Protein AF-A0A3D4YHJ0-F1 (afdb_monomer)

Radius of gyration: 12.67 Å; Cα contacts (8 Å, |Δi|>4): 139; chains: 1; bounding box: 33×24×35 Å

Nearest PDB structures (foldseek):
  4x9o-assembly1_A  TM=9.600E-01  e=7.951E-09  Vibrio cholerae O1 biovar El Tor str. N16961
  4x9o-assembly1_B  TM=9.614E-01  e=1.189E-08  Vibrio cholerae O1 biovar El Tor str. N16961
  4x0o-assembly3_E  TM=9.629E-01  e=1.455E-08  Vibrio cholerae O1 biovar El Tor str. N16961
  5kp2-assembly1_B  TM=9.554E-01  e=1.779E-08  Vibrio cholerae O1 biovar El Tor str. N16961
  2x3e-assembly1_A  TM=9.612E-01  e=6.369E-08  Pseudomonas aeruginosa

Structure (mmCIF, N/CA/C/O backbone):
data_AF-A0A3D4YHJ0-F1
#
_entry.id   AF-A0A3D4YHJ0-F1
#
loop_
_atom_site.group_PDB
_atom_site.id
_atom_site.type_symbol
_atom_site.label_atom_id
_atom_site.label_alt_id
_atom_site.label_comp_id
_atom_site.label_asym_id
_atom_site.label_entity_id
_atom_site.label_seq_id
_atom_site.pdbx_PDB_ins_code
_atom_site.Cartn_x
_atom_site.Cartn_y
_atom_site.Cartn_z
_atom_site.occupancy
_atom_site.B_iso_or_equiv
_atom_site.auth_seq_id
_atom_site.auth_comp_id
_atom_site.auth_asym_id
_atom_site.auth_atom_id
_atom_site.pdbx_PDB_model_num
ATOM 1 N N . MET A 1 1 ? -12.086 4.251 -5.609 1.00 92.19 1 MET A N 1
ATOM 2 C CA . MET A 1 1 ? -12.785 5.101 -4.625 1.00 92.19 1 MET A CA 1
ATOM 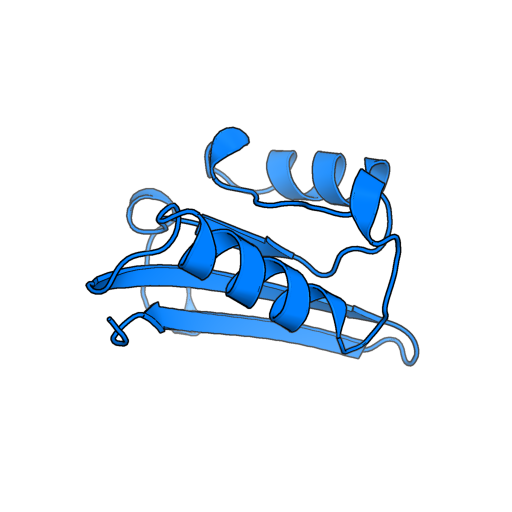3 C C . MET A 1 1 ? -14.217 5.332 -5.065 1.00 92.19 1 MET A C 1
ATOM 5 O O . MET A 1 1 ? -15.085 4.766 -4.427 1.00 92.19 1 MET A O 1
ATOM 9 N N . GLU A 1 2 ? -14.471 5.982 -6.206 1.00 95.00 2 GLU A N 1
ATOM 10 C CA . GLU A 1 2 ? -15.834 6.143 -6.756 1.00 95.00 2 GLU A CA 1
ATOM 11 C C . GLU A 1 2 ? -16.597 4.814 -6.906 1.00 95.00 2 GLU A C 1
ATOM 13 O O . GLU A 1 2 ? -17.664 4.652 -6.331 1.00 95.00 2 GLU A O 1
ATOM 18 N N . ALA A 1 3 ? -15.999 3.809 -7.561 1.00 96.06 3 ALA A N 1
ATOM 19 C CA . ALA A 1 3 ? -16.611 2.479 -7.707 1.00 96.06 3 ALA A CA 1
ATOM 20 C C . ALA A 1 3 ? -16.874 1.749 -6.372 1.00 96.06 3 ALA A C 1
ATOM 22 O O . ALA A 1 3 ? -17.669 0.817 -6.328 1.00 96.06 3 ALA A O 1
ATOM 23 N N . ALA A 1 4 ? -16.192 2.152 -5.297 1.00 95.75 4 ALA A N 1
ATOM 24 C CA . ALA A 1 4 ? -16.384 1.619 -3.950 1.00 95.75 4 ALA A CA 1
ATOM 25 C C . ALA A 1 4 ? -17.233 2.555 -3.066 1.00 95.75 4 ALA A C 1
ATOM 27 O O . ALA A 1 4 ? -17.433 2.243 -1.899 1.00 95.75 4 ALA A O 1
ATOM 28 N N . ASN A 1 5 ? -17.721 3.677 -3.612 1.00 96.31 5 ASN A N 1
ATOM 29 C CA . ASN A 1 5 ? -18.462 4.727 -2.914 1.00 96.31 5 ASN A CA 1
ATOM 30 C C . ASN A 1 5 ? -17.788 5.198 -1.610 1.00 96.31 5 ASN A C 1
ATOM 32 O O . ASN A 1 5 ? -18.445 5.318 -0.580 1.00 96.31 5 ASN A O 1
ATOM 36 N N . ILE A 1 6 ? -16.473 5.430 -1.667 1.00 96.38 6 ILE A N 1
ATOM 37 C CA . ILE A 1 6 ? -15.677 5.943 -0.541 1.00 96.38 6 ILE A CA 1
ATOM 38 C C . ILE A 1 6 ? -15.035 7.284 -0.884 1.00 96.38 6 ILE A C 1
ATOM 40 O O . ILE A 1 6 ? -14.641 7.519 -2.036 1.00 96.38 6 ILE A O 1
ATOM 44 N N . SER A 1 7 ? -14.884 8.132 0.124 1.00 96.50 7 SER A N 1
ATOM 45 C CA . SER A 1 7 ? -14.160 9.394 0.035 1.00 96.50 7 SER A CA 1
ATOM 46 C C . SER A 1 7 ? -12.670 9.224 0.365 1.00 96.50 7 SER A C 1
A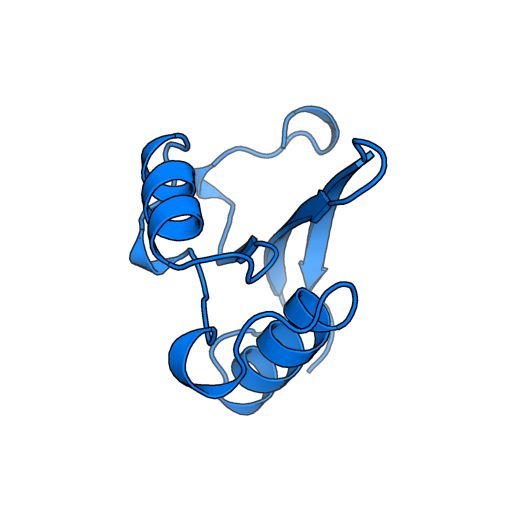TOM 48 O O . SER A 1 7 ? -12.213 8.164 0.800 1.00 96.50 7 SER A O 1
ATOM 50 N N . ALA A 1 8 ? -11.874 10.264 0.114 1.00 95.81 8 ALA A N 1
ATOM 51 C CA . ALA A 1 8 ? -10.435 10.238 0.377 1.00 95.81 8 ALA A CA 1
ATOM 52 C C . ALA A 1 8 ? -10.115 10.248 1.882 1.00 95.81 8 ALA A C 1
ATOM 54 O O . ALA A 1 8 ? -9.105 9.692 2.313 1.00 95.81 8 ALA A O 1
ATOM 55 N N . GLU A 1 9 ? -10.990 10.856 2.682 1.00 96.88 9 GLU A N 1
ATOM 56 C CA . GLU A 1 9 ? -10.858 11.002 4.131 1.00 96.88 9 GLU A CA 1
ATOM 57 C C . GLU A 1 9 ? -11.002 9.660 4.858 1.00 96.88 9 GLU A C 1
ATOM 59 O O . GLU A 1 9 ? -10.368 9.455 5.894 1.00 96.88 9 GLU A O 1
ATOM 64 N N . GLU A 1 10 ? -11.783 8.737 4.291 1.00 97.62 10 GLU A N 1
ATOM 65 C CA . GLU A 1 10 ? -11.987 7.386 4.822 1.00 97.62 10 GLU A CA 1
ATOM 66 C C . GLU A 1 10 ? -10.765 6.476 4.635 1.00 97.62 10 GLU A C 1
ATOM 68 O O . GLU A 1 10 ? -10.667 5.442 5.290 1.00 97.62 10 GLU A O 1
ATOM 73 N N . VAL A 1 11 ? -9.837 6.817 3.735 1.00 98.19 11 VAL A N 1
ATOM 74 C CA . VAL A 1 11 ? -8.683 5.964 3.424 1.00 98.19 11 VAL A CA 1
ATOM 75 C C . VAL A 1 11 ? -7.657 6.049 4.551 1.00 98.19 11 VAL A C 1
ATOM 77 O O . VAL A 1 11 ? -7.121 7.123 4.833 1.00 98.19 11 VAL A O 1
ATOM 80 N N . ASP A 1 12 ? -7.325 4.912 5.159 1.00 98.44 12 ASP A N 1
ATOM 81 C CA . ASP A 1 12 ? -6.270 4.819 6.170 1.00 98.44 12 ASP A CA 1
ATOM 82 C C . ASP A 1 12 ? -4.887 4.770 5.524 1.00 98.44 12 ASP A C 1
ATOM 84 O O . ASP A 1 12 ? -4.003 5.534 5.909 1.00 98.44 12 ASP A O 1
ATOM 88 N N . TYR A 1 13 ? -4.712 3.914 4.509 1.00 98.50 13 TYR A N 1
ATOM 89 C CA . TYR A 1 13 ? -3.438 3.759 3.807 1.00 98.50 13 TYR A CA 1
ATOM 90 C C . TYR A 1 13 ? -3.604 3.490 2.314 1.00 98.50 13 TYR A C 1
ATOM 92 O O . TYR A 1 13 ? -4.515 2.787 1.869 1.00 98.50 13 TYR A O 1
ATOM 100 N N . VAL A 1 14 ? -2.646 3.997 1.541 1.00 98.44 14 VAL A N 1
ATOM 101 C CA . VAL A 1 14 ? -2.473 3.702 0.122 1.00 98.44 14 VAL A CA 1
ATOM 102 C C . VAL A 1 14 ? -1.211 2.861 -0.059 1.00 98.44 14 VAL A C 1
ATOM 104 O O . VAL A 1 14 ? -0.130 3.245 0.386 1.00 98.44 14 VAL A O 1
ATOM 107 N N . LEU A 1 15 ? -1.341 1.720 -0.734 1.00 98.50 15 LEU A N 1
ATOM 108 C CA . LEU A 1 15 ? -0.258 0.795 -1.057 1.00 98.50 15 LEU A CA 1
ATOM 109 C C . LEU A 1 15 ? -0.071 0.752 -2.586 1.00 98.50 15 LEU A C 1
ATOM 111 O O . LEU A 1 15 ? -0.671 -0.081 -3.276 1.00 98.50 15 LEU A O 1
ATOM 115 N N . PRO A 1 16 ? 0.715 1.679 -3.155 1.00 97.88 16 PRO A N 1
ATOM 116 C CA . PRO A 1 16 ? 1.020 1.688 -4.581 1.00 97.88 16 PRO A CA 1
ATOM 117 C C . PRO A 1 16 ? 2.052 0.611 -4.959 1.00 97.88 16 PRO A C 1
ATOM 119 O O . PRO A 1 16 ? 2.875 0.186 -4.144 1.00 97.88 16 PRO A O 1
ATOM 122 N N . HIS A 1 17 ? 2.073 0.206 -6.231 1.00 98.31 17 HIS A N 1
ATOM 123 C CA . HIS A 1 17 ? 3.179 -0.558 -6.807 1.00 98.31 17 HIS A CA 1
ATOM 124 C C . HIS A 1 17 ? 4.499 0.215 -6.643 1.00 98.31 17 HIS A C 1
ATOM 126 O O . HIS A 1 17 ? 4.602 1.390 -7.003 1.00 98.31 17 HIS A O 1
ATOM 132 N N . GLN A 1 18 ? 5.523 -0.458 -6.115 1.00 98.19 18 GLN A N 1
ATOM 133 C CA . GLN A 1 18 ? 6.822 0.127 -5.775 1.00 98.19 18 GLN A CA 1
ATOM 134 C C . GLN A 1 18 ? 7.714 0.274 -7.021 1.00 98.19 18 GLN A C 1
ATOM 136 O O . GLN A 1 18 ? 8.728 -0.401 -7.167 1.00 98.19 18 GLN A O 1
ATOM 141 N N . ALA A 1 19 ? 7.326 1.155 -7.948 1.00 97.19 19 ALA A N 1
ATOM 142 C CA . ALA A 1 19 ? 8.009 1.311 -9.234 1.00 97.19 19 ALA A CA 1
ATOM 143 C C . ALA A 1 19 ? 9.296 2.148 -9.150 1.00 97.19 19 ALA A C 1
ATOM 145 O O . ALA A 1 19 ? 10.354 1.745 -9.631 1.00 97.19 19 ALA A O 1
ATOM 146 N N . ASN A 1 20 ? 9.177 3.349 -8.580 1.00 96.56 20 ASN A N 1
ATOM 147 C CA . ASN A 1 20 ? 10.246 4.326 -8.375 1.00 96.56 20 ASN A CA 1
ATOM 148 C C . ASN A 1 20 ? 9.751 5.386 -7.380 1.00 96.56 20 ASN A C 1
ATOM 150 O O . ASN A 1 20 ? 8.609 5.827 -7.501 1.00 96.56 20 ASN A O 1
ATOM 154 N N . LEU A 1 21 ? 10.611 5.859 -6.474 1.00 95.56 21 LEU A N 1
ATOM 155 C CA . LEU A 1 21 ? 10.276 6.911 -5.510 1.00 95.56 21 LEU A CA 1
ATOM 156 C C . LEU A 1 21 ? 9.685 8.172 -6.170 1.00 95.56 21 LEU A C 1
ATOM 158 O O . LEU A 1 21 ? 8.664 8.666 -5.716 1.00 95.56 21 LEU A O 1
ATOM 162 N N . ARG A 1 22 ? 10.225 8.630 -7.310 1.00 96.44 22 ARG A N 1
ATOM 163 C CA . ARG A 1 22 ? 9.692 9.817 -8.012 1.00 96.44 22 ARG A CA 1
ATOM 164 C C . ARG A 1 22 ? 8.252 9.633 -8.495 1.00 96.44 22 ARG A C 1
ATOM 166 O O . ARG A 1 22 ? 7.492 10.594 -8.535 1.00 96.44 22 ARG A O 1
ATOM 173 N N . ILE A 1 23 ? 7.888 8.412 -8.894 1.00 95.62 23 ILE A N 1
ATOM 174 C CA . ILE A 1 23 ? 6.524 8.090 -9.335 1.00 95.62 23 ILE A CA 1
ATOM 175 C C . ILE A 1 23 ? 5.591 8.048 -8.126 1.00 95.62 23 ILE A C 1
ATOM 177 O O . ILE A 1 23 ? 4.492 8.590 -8.198 1.00 95.62 23 ILE A O 1
ATOM 181 N N . LEU A 1 24 ? 6.042 7.452 -7.019 1.00 95.00 24 LEU A N 1
ATOM 182 C CA . LEU A 1 24 ? 5.296 7.417 -5.761 1.00 95.00 24 LEU A CA 1
ATOM 183 C C . LEU A 1 24 ? 5.018 8.836 -5.239 1.00 95.00 24 LEU A C 1
ATOM 185 O O . LEU A 1 24 ? 3.867 9.163 -4.958 1.00 95.00 24 LEU A O 1
ATOM 189 N N . ASP A 1 25 ? 6.035 9.701 -5.224 1.00 95.00 25 ASP A N 1
ATOM 190 C CA . ASP A 1 25 ? 5.920 11.107 -4.817 1.00 95.00 25 ASP A CA 1
ATOM 191 C C . ASP A 1 25 ? 4.994 11.914 -5.736 1.00 95.00 25 ASP A C 1
ATOM 193 O O . ASP A 1 25 ? 4.290 12.824 -5.299 1.00 95.00 25 ASP A O 1
ATOM 197 N N . ALA A 1 26 ? 5.007 11.622 -7.038 1.00 95.06 26 ALA A N 1
ATOM 198 C CA . ALA A 1 26 ? 4.106 12.265 -7.985 1.00 95.06 26 ALA A CA 1
ATOM 199 C C . ALA A 1 26 ? 2.661 11.779 -7.808 1.00 95.06 26 ALA A C 1
ATOM 201 O O . ALA A 1 26 ? 1.732 12.571 -7.951 1.00 95.06 26 ALA A O 1
ATOM 202 N N . ALA A 1 27 ? 2.462 10.495 -7.504 1.00 92.31 27 ALA A N 1
ATOM 203 C CA . ALA A 1 27 ? 1.146 9.912 -7.277 1.00 92.31 27 ALA A CA 1
ATOM 204 C C . ALA A 1 27 ? 0.503 10.433 -5.984 1.00 92.31 27 ALA A C 1
ATOM 206 O O . ALA A 1 27 ? -0.675 10.788 -6.009 1.00 92.31 27 ALA A O 1
ATOM 207 N N . SER A 1 28 ? 1.266 10.551 -4.890 1.00 94.56 28 SER A N 1
ATOM 208 C CA . SER A 1 28 ? 0.747 11.053 -3.609 1.00 94.56 28 SER A CA 1
ATOM 209 C C . SER A 1 28 ? 0.229 12.489 -3.702 1.00 94.56 28 SER A C 1
ATOM 211 O O . SER A 1 28 ? -0.784 12.820 -3.102 1.00 94.56 28 SER A O 1
ATOM 213 N N . LYS A 1 29 ? 0.845 13.325 -4.546 1.00 94.75 29 LYS A N 1
ATOM 214 C CA . LYS A 1 29 ? 0.414 14.714 -4.787 1.00 94.75 29 LYS A CA 1
ATOM 215 C C . LYS A 1 29 ? -0.863 14.847 -5.623 1.00 94.75 29 LYS A C 1
ATOM 217 O O . LYS A 1 29 ? -1.411 15.942 -5.705 1.00 94.75 29 LYS A O 1
ATOM 222 N N . LYS A 1 30 ? -1.309 13.781 -6.297 1.00 92.38 30 LYS A N 1
ATOM 223 C CA . LYS A 1 30 ? -2.490 13.817 -7.179 1.00 92.38 30 LYS A CA 1
ATOM 224 C C . LYS A 1 30 ? -3.801 13.517 -6.465 1.00 92.38 30 LYS A C 1
ATOM 226 O O . LYS A 1 30 ? -4.856 13.797 -7.027 1.00 92.38 30 LYS A O 1
ATOM 231 N N . LEU A 1 31 ? -3.746 12.913 -5.284 1.00 90.06 31 LEU A N 1
ATOM 232 C CA . LEU A 1 31 ? -4.931 12.560 -4.514 1.00 90.06 31 LEU A CA 1
ATOM 233 C C . LEU A 1 31 ? -5.032 13.476 -3.291 1.00 90.06 31 LEU A C 1
ATOM 235 O O . LEU A 1 31 ? -4.001 13.816 -2.713 1.00 90.06 31 LEU A O 1
ATOM 239 N N . PRO A 1 32 ? -6.247 13.846 -2.855 1.00 94.06 32 PRO A N 1
ATOM 240 C CA . PRO A 1 32 ? -6.460 14.601 -1.621 1.00 94.06 32 PRO A CA 1
ATOM 241 C 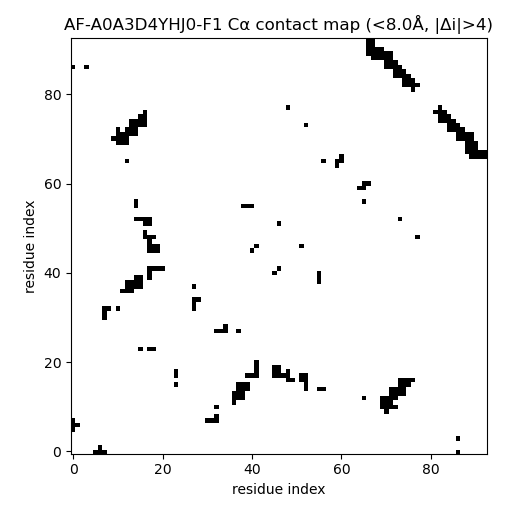C . PRO A 1 32 ? -6.310 13.690 -0.387 1.00 94.06 32 PRO A C 1
ATOM 243 O O . PRO A 1 32 ? -7.167 13.647 0.485 1.00 94.06 32 PRO A O 1
ATOM 246 N N . ILE A 1 33 ? -5.227 12.913 -0.338 1.00 96.50 33 ILE A N 1
ATOM 247 C CA . ILE A 1 33 ? -4.879 12.000 0.750 1.00 96.50 33 ILE A CA 1
ATOM 248 C C . ILE A 1 33 ? -3.512 12.454 1.283 1.00 96.50 33 ILE A C 1
ATOM 250 O O . ILE A 1 33 ? -2.601 12.663 0.479 1.00 96.50 33 ILE A O 1
ATOM 254 N N . PRO A 1 34 ? -3.335 12.608 2.608 1.00 97.06 34 PRO A N 1
ATOM 255 C CA . PRO A 1 34 ? -2.048 12.985 3.183 1.00 97.06 34 PRO A CA 1
ATOM 256 C C . PRO A 1 34 ? -0.908 12.048 2.758 1.00 97.06 34 PRO A C 1
ATOM 258 O O . PRO A 1 34 ? -1.079 10.827 2.700 1.00 97.06 34 PRO A O 1
ATOM 261 N N . ALA A 1 35 ? 0.262 12.614 2.452 1.00 95.06 35 ALA A N 1
ATOM 262 C CA . ALA A 1 35 ? 1.393 11.875 1.887 1.00 95.06 35 ALA A CA 1
ATOM 263 C C . ALA A 1 35 ? 1.902 10.760 2.818 1.00 95.06 35 ALA A C 1
ATOM 265 O O . ALA A 1 35 ? 2.335 9.712 2.349 1.00 95.06 35 ALA A O 1
ATOM 266 N N . GLU A 1 36 ? 1.792 10.945 4.132 1.00 95.81 36 GLU A N 1
ATOM 267 C CA . GLU A 1 36 ? 2.148 9.967 5.160 1.00 95.81 36 GLU A CA 1
ATOM 268 C C . GLU A 1 36 ? 1.290 8.693 5.129 1.00 95.81 36 GLU A C 1
ATOM 270 O O . GLU A 1 36 ? 1.710 7.659 5.647 1.00 95.81 36 GLU A O 1
ATOM 275 N N . LYS A 1 37 ? 0.114 8.733 4.488 1.00 97.88 37 LYS A N 1
ATOM 276 C CA . LYS A 1 37 ? -0.728 7.549 4.271 1.00 97.88 37 LYS A CA 1
ATOM 277 C C . LYS A 1 37 ? -0.276 6.719 3.064 1.00 97.88 37 LYS A C 1
ATOM 279 O O . LYS A 1 37 ? -0.767 5.607 2.881 1.00 97.88 37 LYS A O 1
ATOM 284 N N . PHE A 1 38 ? 0.654 7.213 2.242 1.00 98.19 38 PHE A N 1
ATOM 285 C CA . PHE A 1 38 ? 1.225 6.465 1.118 1.00 98.19 38 PHE A CA 1
ATOM 286 C C . PHE A 1 38 ? 2.420 5.643 1.588 1.00 98.19 38 PHE A C 1
ATOM 288 O O . PHE A 1 38 ? 3.548 6.129 1.706 1.00 98.19 38 PHE A O 1
ATOM 295 N N . LEU A 1 39 ? 2.168 4.362 1.834 1.00 98.25 39 LEU A N 1
ATOM 296 C CA . LEU A 1 39 ? 3.195 3.447 2.296 1.00 98.25 39 LEU A CA 1
ATOM 297 C C . LEU A 1 39 ? 4.175 3.127 1.162 1.00 98.25 39 LEU A C 1
ATOM 299 O O . LEU A 1 39 ? 3.800 2.951 -0.001 1.00 98.25 39 LEU A O 1
ATOM 303 N N . ASN A 1 40 ? 5.457 3.046 1.505 1.00 97.56 40 ASN A N 1
ATOM 304 C CA . ASN A 1 40 ? 6.500 2.627 0.585 1.00 97.56 40 ASN A CA 1
ATOM 305 C C . ASN A 1 40 ? 7.649 1.950 1.335 1.00 97.56 40 ASN A C 1
ATOM 307 O O . ASN A 1 40 ? 7.979 2.322 2.458 1.00 97.56 40 ASN A O 1
ATOM 311 N N . ASN A 1 41 ? 8.267 0.973 0.684 1.00 97.81 41 ASN A N 1
ATOM 312 C CA . ASN A 1 41 ? 9.453 0.260 1.161 1.00 97.81 41 ASN A CA 1
ATOM 313 C C . ASN A 1 41 ? 10.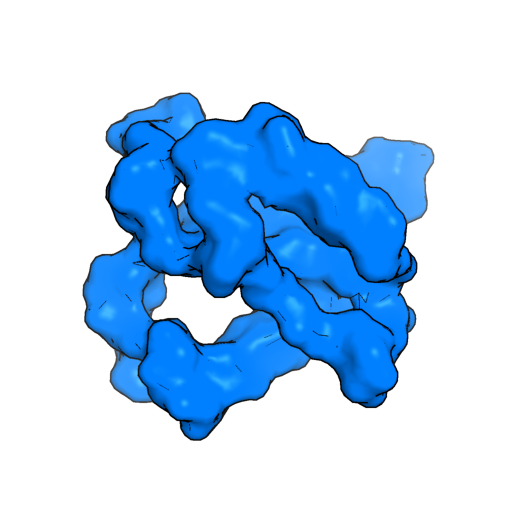514 0.123 0.057 1.00 97.81 41 ASN A C 1
ATOM 315 O O . ASN A 1 41 ? 11.501 -0.594 0.216 1.00 97.81 41 ASN A O 1
ATOM 319 N N . ILE A 1 42 ? 10.354 0.861 -1.049 1.00 97.00 42 ILE A N 1
ATOM 320 C CA . ILE A 1 42 ? 11.193 0.751 -2.247 1.00 97.00 42 ILE A CA 1
ATOM 321 C C . ILE A 1 42 ? 12.693 0.925 -1.973 1.00 97.00 42 ILE A C 1
ATOM 323 O O . ILE A 1 42 ? 13.516 0.359 -2.687 1.00 97.00 42 ILE A O 1
ATOM 327 N N . ARG A 1 43 ? 13.075 1.670 -0.926 1.00 96.06 43 ARG A N 1
ATOM 328 C CA . ARG A 1 43 ? 14.481 1.814 -0.520 1.00 96.06 43 ARG A CA 1
ATOM 329 C C . ARG A 1 43 ? 15.083 0.502 -0.004 1.00 96.06 43 ARG A C 1
ATOM 331 O O . ARG A 1 43 ? 16.279 0.297 -0.177 1.00 96.06 43 ARG A O 1
ATOM 338 N N . GLY A 1 44 ? 14.279 -0.348 0.633 1.00 96.50 44 GLY A N 1
ATOM 339 C CA . GLY A 1 44 ? 14.700 -1.649 1.153 1.00 96.50 44 GLY A CA 1
ATOM 340 C C . GLY A 1 44 ? 14.516 -2.789 0.152 1.00 96.50 44 GLY A C 1
ATOM 341 O O . GLY A 1 44 ? 15.371 -3.663 0.068 1.00 96.50 44 GLY A O 1
ATOM 342 N N . THR A 1 45 ? 13.433 -2.773 -0.630 1.00 97.25 45 THR A N 1
ATOM 343 C CA . THR A 1 45 ? 13.041 -3.917 -1.476 1.00 97.25 45 THR A CA 1
ATOM 344 C C . THR A 1 45 ? 13.236 -3.692 -2.973 1.00 97.25 45 THR A C 1
ATOM 346 O O . THR A 1 45 ? 13.195 -4.647 -3.745 1.00 97.25 45 THR A O 1
ATOM 349 N N . GLY A 1 46 ? 13.416 -2.445 -3.413 1.00 97.75 46 GLY A N 1
ATOM 350 C CA . GLY A 1 46 ? 13.391 -2.090 -4.830 1.00 97.75 46 GLY A CA 1
ATOM 351 C C . GLY A 1 46 ? 12.035 -2.364 -5.494 1.00 97.75 46 GLY A C 1
ATOM 352 O O . GLY A 1 46 ? 11.009 -2.524 -4.827 1.00 97.75 46 GLY A O 1
ATOM 353 N N . ASN A 1 47 ? 12.044 -2.409 -6.829 1.00 98.31 47 ASN A N 1
ATOM 354 C CA . ASN A 1 47 ? 10.887 -2.803 -7.630 1.00 98.31 47 ASN A CA 1
ATOM 355 C C . ASN A 1 47 ? 10.858 -4.329 -7.790 1.00 98.31 47 ASN A C 1
ATOM 357 O O . ASN A 1 47 ? 11.725 -4.913 -8.436 1.00 98.31 47 ASN A O 1
ATOM 361 N N . THR A 1 48 ? 9.826 -4.956 -7.231 1.00 98.25 48 THR A N 1
ATOM 362 C CA . THR A 1 48 ? 9.615 -6.414 -7.236 1.00 98.25 48 THR A CA 1
ATOM 363 C C . THR A 1 48 ? 8.406 -6.828 -8.084 1.00 98.25 48 THR A C 1
ATOM 365 O O . THR A 1 48 ? 7.837 -7.905 -7.897 1.00 98.25 48 THR A O 1
ATOM 368 N N . SER A 1 49 ? 8.001 -5.976 -9.033 1.00 97.44 49 SER A N 1
ATOM 369 C CA . SER A 1 49 ? 6.882 -6.209 -9.951 1.00 97.44 49 SER A CA 1
ATOM 370 C C . SER A 1 49 ? 5.591 -6.585 -9.199 1.00 97.44 49 SER A C 1
ATOM 372 O O . SER A 1 49 ? 5.149 -5.850 -8.311 1.00 97.44 49 SER A O 1
ATOM 374 N N . ALA A 1 50 ? 4.988 -7.730 -9.524 1.00 97.56 50 ALA A N 1
ATOM 375 C CA . ALA A 1 50 ? 3.760 -8.225 -8.912 1.00 97.56 50 ALA A CA 1
ATOM 376 C C . ALA A 1 50 ? 3.856 -8.403 -7.383 1.00 97.56 50 ALA A C 1
ATOM 378 O O . ALA A 1 50 ? 2.846 -8.285 -6.692 1.00 97.56 50 ALA A O 1
ATOM 379 N N . ALA A 1 51 ? 5.054 -8.637 -6.834 1.00 98.38 51 ALA A N 1
ATO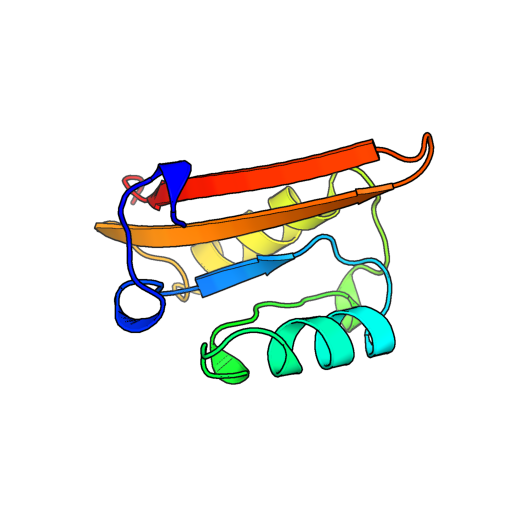M 380 C CA . ALA A 1 51 ? 5.235 -8.853 -5.398 1.00 98.38 51 ALA A CA 1
ATOM 381 C C . ALA A 1 51 ? 5.267 -7.551 -4.578 1.00 98.38 51 ALA A C 1
ATOM 383 O O . ALA A 1 51 ? 5.165 -7.602 -3.354 1.00 98.38 51 ALA A O 1
ATOM 384 N N . SER A 1 52 ? 5.387 -6.381 -5.214 1.00 98.38 52 SER A N 1
ATOM 385 C CA . SER A 1 52 ? 5.665 -5.123 -4.505 1.00 98.38 52 SER A CA 1
ATOM 386 C C . SER A 1 52 ? 4.608 -4.740 -3.477 1.00 98.38 52 SER A C 1
ATOM 388 O O . SER A 1 52 ? 4.949 -4.366 -2.359 1.00 98.38 52 SER A O 1
ATOM 390 N N . ILE A 1 53 ? 3.328 -4.861 -3.832 1.00 98.44 53 ILE A N 1
ATOM 391 C CA . ILE A 1 53 ? 2.231 -4.525 -2.916 1.00 98.44 53 ILE A CA 1
ATOM 392 C C . ILE A 1 53 ? 2.143 -5.556 -1.786 1.00 98.44 53 ILE A C 1
ATOM 394 O O . ILE A 1 53 ? 1.936 -5.183 -0.637 1.00 98.44 53 ILE A O 1
ATOM 398 N N . ALA A 1 54 ? 2.345 -6.841 -2.091 1.00 98.00 54 ALA A N 1
ATOM 399 C CA . ALA A 1 54 ? 2.252 -7.916 -1.105 1.00 98.00 54 ALA A CA 1
ATOM 400 C C . ALA A 1 54 ? 3.362 -7.840 -0.046 1.00 98.00 54 ALA A C 1
ATOM 402 O O . ALA A 1 54 ? 3.081 -8.005 1.138 1.00 98.00 54 ALA A O 1
ATOM 403 N N . ILE A 1 55 ? 4.601 -7.547 -0.458 1.00 98.69 55 ILE A N 1
ATOM 404 C CA . ILE A 1 55 ? 5.729 -7.372 0.469 1.00 98.69 55 ILE A CA 1
ATOM 405 C C . ILE A 1 55 ? 5.476 -6.165 1.379 1.00 98.69 55 ILE A C 1
ATOM 407 O O . ILE A 1 55 ? 5.569 -6.290 2.597 1.00 98.69 55 ILE A O 1
ATOM 411 N N . LEU A 1 56 ? 5.079 -5.023 0.803 1.00 98.56 56 LEU A N 1
ATOM 412 C CA . LEU A 1 56 ? 4.755 -3.819 1.572 1.00 98.56 56 LEU A CA 1
ATOM 413 C C . LEU A 1 56 ? 3.614 -4.056 2.574 1.00 98.56 56 LEU A C 1
ATOM 415 O O . LEU A 1 56 ? 3.687 -3.609 3.716 1.00 98.56 56 LEU A O 1
ATOM 419 N N . LEU A 1 57 ? 2.565 -4.765 2.153 1.00 98.06 57 LEU A N 1
ATOM 420 C CA . LEU A 1 57 ? 1.427 -5.109 3.002 1.00 98.06 57 LEU A CA 1
ATOM 421 C C . LEU A 1 57 ? 1.844 -5.999 4.181 1.00 98.06 57 LEU A C 1
ATOM 423 O O . LEU A 1 57 ? 1.427 -5.745 5.309 1.00 98.06 57 LEU A O 1
ATOM 427 N N . ASP A 1 58 ? 2.661 -7.028 3.942 1.00 97.81 58 ASP A N 1
ATOM 428 C CA . ASP A 1 58 ? 3.138 -7.912 5.010 1.00 97.81 58 ASP A CA 1
ATOM 429 C C . ASP A 1 58 ? 4.022 -7.167 6.018 1.00 97.81 58 ASP A C 1
ATOM 431 O O . ASP A 1 58 ? 3.838 -7.327 7.225 1.00 97.81 58 ASP A O 1
ATOM 435 N N . GLU A 1 59 ? 4.926 -6.308 5.543 1.00 98.19 59 GLU A N 1
ATOM 436 C CA . GLU A 1 59 ? 5.763 -5.468 6.404 1.00 98.19 59 GLU A CA 1
ATOM 437 C C . GLU A 1 59 ? 4.924 -4.510 7.256 1.00 98.19 59 GLU A C 1
ATOM 439 O O . GLU A 1 59 ? 5.083 -4.482 8.477 1.00 98.19 59 GLU A O 1
ATOM 444 N N . ALA A 1 60 ? 3.984 -3.785 6.641 1.00 97.94 60 ALA A N 1
ATOM 445 C CA . ALA A 1 60 ? 3.117 -2.832 7.333 1.00 97.94 60 ALA A CA 1
ATOM 446 C C . ALA A 1 60 ? 2.164 -3.506 8.336 1.00 97.94 60 ALA A C 1
ATOM 448 O O . ALA A 1 60 ? 1.822 -2.927 9.368 1.00 97.94 60 ALA A O 1
ATOM 449 N N . ARG A 1 61 ? 1.741 -4.746 8.065 1.00 97.06 61 ARG A N 1
ATOM 450 C CA . ARG A 1 61 ? 0.992 -5.558 9.030 1.00 97.06 61 ARG A CA 1
ATOM 451 C C . ARG A 1 61 ? 1.885 -5.972 10.201 1.00 97.06 61 ARG A C 1
ATOM 453 O O . ARG A 1 61 ? 1.503 -5.803 11.353 1.00 97.06 61 ARG A O 1
ATOM 460 N N . LYS A 1 62 ? 3.087 -6.494 9.928 1.00 96.69 62 LYS A N 1
ATOM 461 C CA . LYS A 1 62 ? 4.040 -6.942 10.962 1.00 96.69 62 LYS A CA 1
ATOM 462 C C . LYS A 1 62 ? 4.529 -5.801 11.859 1.00 96.69 62 LYS A C 1
ATOM 464 O O . LYS A 1 62 ? 4.785 -6.043 13.034 1.00 96.69 62 LYS A O 1
ATOM 469 N N . SER A 1 63 ? 4.636 -4.578 11.339 1.00 97.06 63 SER A N 1
ATOM 470 C CA . SER A 1 63 ? 4.984 -3.383 12.122 1.00 97.06 63 SER A CA 1
ATOM 471 C C . SER A 1 63 ? 3.824 -2.832 12.958 1.00 97.06 63 SER A C 1
ATOM 473 O O . SER A 1 63 ? 4.029 -1.906 13.743 1.00 97.06 63 SER A O 1
ATOM 475 N N . GLY A 1 64 ? 2.604 -3.353 12.785 1.00 96.69 64 GLY A N 1
ATOM 476 C CA . GLY A 1 64 ? 1.397 -2.827 13.424 1.00 96.69 64 GLY A CA 1
ATOM 477 C C . GLY A 1 64 ? 0.907 -1.501 12.835 1.00 96.69 64 GLY A C 1
ATOM 478 O O . GLY A 1 64 ? 0.069 -0.843 13.453 1.00 96.69 64 GLY A O 1
ATOM 479 N N .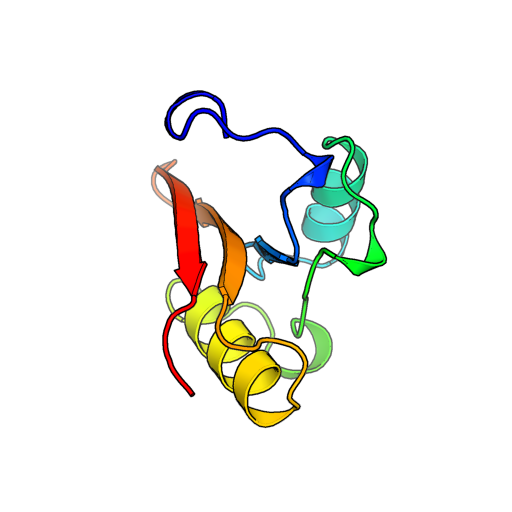 THR A 1 65 ? 1.418 -1.096 11.666 1.00 97.75 65 THR A N 1
ATOM 480 C CA . THR A 1 65 ? 0.918 0.062 10.912 1.00 97.75 65 THR A CA 1
ATOM 481 C C . THR A 1 65 ? -0.484 -0.226 10.382 1.00 97.75 65 THR A C 1
ATOM 483 O O . THR A 1 65 ? -1.394 0.564 10.616 1.00 97.75 65 THR A O 1
ATOM 486 N N . ILE A 1 66 ? -0.666 -1.380 9.732 1.00 97.88 66 ILE A N 1
ATOM 487 C CA . ILE A 1 66 ? -1.971 -1.857 9.264 1.00 97.88 66 ILE A CA 1
ATOM 488 C C . ILE A 1 66 ? -2.624 -2.726 10.343 1.00 97.88 66 ILE A C 1
ATOM 490 O O . ILE A 1 66 ? -2.005 -3.658 10.855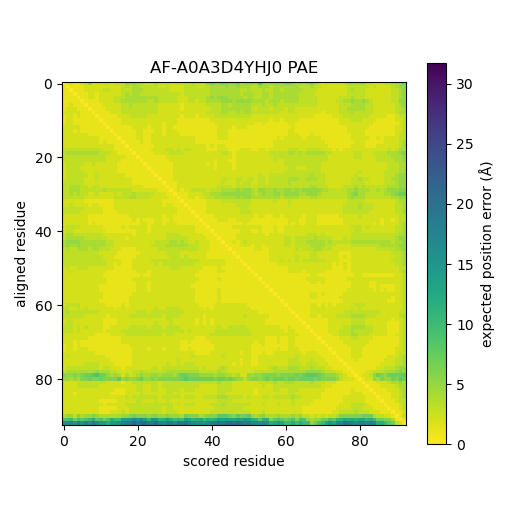 1.00 97.88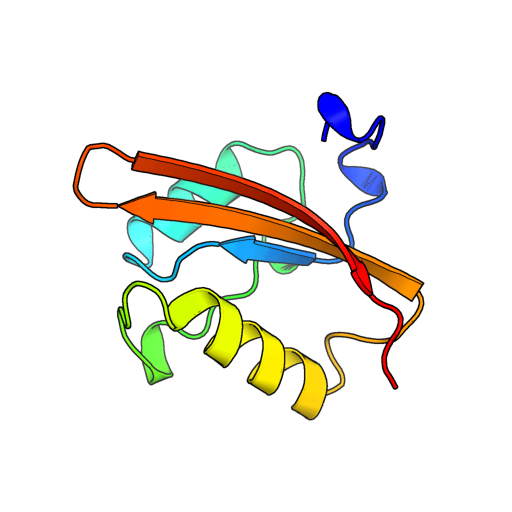 66 ILE A O 1
ATOM 494 N N . LYS A 1 67 ? -3.887 -2.434 10.656 1.00 97.12 67 LYS A N 1
ATOM 495 C CA . LYS A 1 67 ? -4.714 -3.097 11.671 1.00 97.12 67 LYS A CA 1
ATOM 496 C C . LYS A 1 67 ? -6.100 -3.415 11.118 1.00 97.12 67 LYS A C 1
ATOM 498 O O . LYS A 1 67 ? -6.562 -2.791 10.160 1.00 97.12 67 LYS A O 1
ATOM 503 N N . ALA A 1 68 ? -6.776 -4.388 11.724 1.00 97.62 68 ALA A N 1
ATOM 504 C CA . ALA A 1 68 ? -8.153 -4.723 11.377 1.00 97.62 68 ALA A CA 1
ATOM 505 C C . ALA A 1 68 ? -9.080 -3.493 11.466 1.00 97.62 68 ALA A C 1
ATOM 507 O O . ALA A 1 68 ? -8.929 -2.631 12.331 1.00 97.62 68 ALA A O 1
ATOM 508 N N . GLY A 1 69 ? -10.039 -3.414 10.547 1.00 97.31 69 GLY A N 1
ATOM 509 C CA . GLY A 1 69 ? -10.987 -2.314 10.397 1.00 97.31 69 GLY A CA 1
ATOM 510 C C . GLY A 1 69 ? -10.549 -1.217 9.426 1.00 97.31 69 GLY A C 1
ATOM 511 O O . GLY A 1 69 ? -11.424 -0.508 8.930 1.00 97.31 69 GLY A O 1
ATOM 512 N N . GLN A 1 70 ? -9.252 -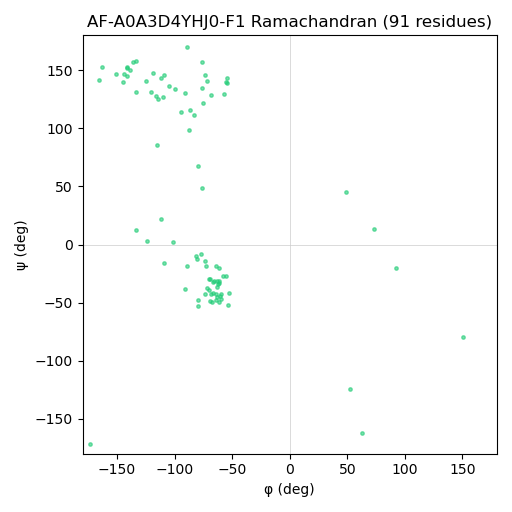1.110 9.117 1.00 98.25 70 GLN A N 1
ATOM 513 C CA . GLN A 1 70 ? -8.720 -0.038 8.275 1.00 98.25 70 GLN A CA 1
ATOM 514 C C . GLN A 1 70 ? -9.057 -0.206 6.793 1.00 98.25 70 GLN A C 1
ATOM 516 O O . GLN A 1 70 ? -9.106 -1.320 6.263 1.00 98.25 70 GLN A O 1
ATOM 521 N N . LEU A 1 71 ? -9.259 0.914 6.108 1.00 98.31 71 LEU A N 1
ATOM 522 C CA . LEU A 1 71 ? -9.555 0.978 4.686 1.00 98.31 71 LEU A CA 1
ATOM 523 C C . LEU A 1 71 ? -8.273 1.197 3.878 1.00 98.31 71 LEU A C 1
ATOM 525 O O . LEU A 1 71 ? -7.631 2.246 3.942 1.00 98.31 71 LEU A O 1
ATOM 529 N N . LEU A 1 72 ? -7.915 0.190 3.086 1.00 98.44 72 LEU A N 1
ATOM 530 C CA . LEU A 1 72 ? -6.713 0.172 2.264 1.00 98.44 72 LEU A CA 1
ATOM 531 C C . LEU A 1 72 ? -7.065 0.411 0.798 1.00 98.44 72 LEU A C 1
ATOM 533 O O . LEU A 1 72 ? -7.987 -0.206 0.256 1.00 98.44 72 LEU A O 1
ATOM 537 N N . VAL A 1 73 ? -6.281 1.250 0.127 1.00 98.19 73 VAL A N 1
ATOM 538 C CA . VAL A 1 73 ? -6.342 1.434 -1.326 1.00 98.19 73 VAL A CA 1
ATOM 539 C C . VAL A 1 73 ? -5.042 0.950 -1.948 1.00 98.19 73 VAL A C 1
ATOM 541 O O . VAL A 1 73 ? -3.961 1.407 -1.603 1.00 98.19 73 VAL A O 1
ATOM 544 N N . MET A 1 74 ? -5.136 0.040 -2.904 1.00 98.12 74 MET A N 1
ATOM 545 C CA . MET A 1 74 ? -4.003 -0.485 -3.657 1.00 98.12 74 MET A CA 1
ATOM 546 C C . MET A 1 74 ? -4.082 -0.012 -5.101 1.00 98.12 74 MET A C 1
ATOM 548 O O . MET A 1 74 ? -5.171 0.068 -5.671 1.00 98.12 74 MET A O 1
ATOM 552 N N . SER A 1 75 ? -2.936 0.283 -5.709 1.00 97.19 75 SER A N 1
ATOM 553 C CA . SER A 1 75 ? -2.873 0.653 -7.126 1.00 97.19 75 SER A CA 1
ATOM 554 C C . SER A 1 75 ? -1.604 0.129 -7.779 1.00 97.19 75 SER A C 1
ATOM 556 O O . SER A 1 75 ? -0.529 0.165 -7.187 1.00 97.19 75 SER A O 1
ATOM 558 N N . ALA A 1 76 ? -1.723 -0.360 -9.007 1.00 97.81 76 ALA A N 1
ATOM 559 C CA . ALA A 1 76 ? -0.609 -0.883 -9.778 1.00 97.81 76 ALA A CA 1
ATOM 560 C C . ALA A 1 76 ? -0.694 -0.441 -11.239 1.00 97.81 76 ALA A C 1
ATOM 562 O O . ALA A 1 76 ? -1.775 -0.247 -11.799 1.00 97.81 76 ALA A O 1
ATOM 563 N N . PHE A 1 77 ? 0.474 -0.315 -11.858 1.00 97.00 77 PHE A N 1
ATOM 564 C CA . PHE A 1 77 ? 0.645 -0.132 -13.292 1.00 97.00 77 PHE A CA 1
ATOM 565 C C . PHE A 1 77 ? 1.870 -0.934 -13.736 1.00 97.00 77 PHE A C 1
ATOM 567 O O . PHE A 1 77 ? 2.778 -1.166 -12.937 1.00 97.00 77 PHE A O 1
ATOM 574 N N . GLY A 1 78 ? 1.909 -1.362 -14.994 1.00 96.94 78 GLY A N 1
ATOM 575 C CA . GLY A 1 78 ? 3.016 -2.169 -15.494 1.00 96.94 78 GLY A CA 1
ATOM 576 C C . GLY A 1 78 ? 2.959 -2.428 -16.994 1.00 96.94 78 GLY A C 1
ATOM 577 O O . GLY A 1 78 ? 2.142 -1.849 -17.715 1.00 96.94 78 GLY A O 1
ATOM 578 N N . ALA A 1 79 ? 3.859 -3.299 -17.456 1.00 96.44 79 ALA A N 1
ATOM 579 C CA . ALA A 1 79 ? 3.991 -3.661 -18.863 1.00 96.44 79 ALA A CA 1
ATOM 580 C C . ALA A 1 79 ? 2.664 -4.186 -19.450 1.00 96.44 79 ALA A C 1
ATOM 582 O O . ALA A 1 79 ? 1.900 -4.887 -18.784 1.00 96.44 79 ALA A O 1
ATOM 583 N N . GLY A 1 80 ? 2.383 -3.786 -20.692 1.00 93.56 80 GLY A N 1
ATOM 584 C CA . GLY A 1 80 ? 1.090 -3.965 -21.353 1.00 93.56 80 GLY A CA 1
ATOM 585 C C . GLY A 1 80 ? 0.821 -2.853 -22.374 1.00 93.56 80 GLY A C 1
ATOM 586 O O . GLY A 1 80 ? 1.075 -3.041 -23.555 1.00 93.56 80 GLY A O 1
ATOM 587 N N . LEU A 1 81 ? 0.380 -1.651 -21.993 1.00 92.12 81 LEU A N 1
ATOM 588 C CA . LEU A 1 81 ? 0.230 -1.097 -20.640 1.00 92.12 81 LEU A CA 1
ATOM 589 C C . LEU A 1 81 ? -1.000 -1.641 -19.906 1.00 92.12 81 LEU A C 1
ATOM 591 O O . LEU A 1 81 ? -2.097 -1.668 -20.456 1.00 92.12 81 LEU A O 1
ATOM 595 N N . THR A 1 82 ? -0.806 -2.016 -18.641 1.00 97.69 82 THR A N 1
ATOM 596 C CA . THR A 1 82 ? -1.864 -2.535 -17.762 1.00 97.69 82 THR A CA 1
ATOM 597 C C . THR A 1 82 ? -1.920 -1.708 -16.488 1.00 97.69 82 THR A C 1
ATOM 599 O O . THR A 1 82 ? -0.876 -1.341 -15.942 1.00 97.69 82 THR A O 1
ATOM 602 N N . THR A 1 83 ? -3.123 -1.435 -15.990 1.00 97.44 83 THR A N 1
ATOM 603 C CA . THR A 1 83 ? -3.344 -0.757 -14.710 1.00 97.44 83 THR A CA 1
ATOM 604 C C . THR A 1 83 ? -4.451 -1.444 -13.922 1.00 97.44 83 THR A C 1
ATOM 606 O O . THR A 1 83 ? -5.293 -2.147 -14.479 1.00 97.44 83 THR A O 1
ATOM 609 N N . GLY A 1 84 ? -4.441 -1.255 -12.607 1.00 97.31 84 GLY A N 1
ATOM 610 C CA . GLY A 1 84 ? -5.480 -1.769 -11.728 1.00 97.31 84 GLY A CA 1
ATOM 611 C C . GLY A 1 84 ? -5.451 -1.082 -10.373 1.00 97.31 84 GLY A C 1
ATOM 612 O O . GLY A 1 84 ? -4.409 -0.603 -9.923 1.00 97.31 84 GLY A O 1
ATOM 613 N N . ALA A 1 85 ? -6.605 -1.034 -9.720 1.00 97.38 85 ALA A N 1
ATOM 614 C CA . ALA A 1 85 ? -6.738 -0.542 -8.360 1.00 97.38 85 ALA A CA 1
ATOM 615 C C . ALA A 1 85 ? -7.752 -1.391 -7.596 1.00 97.38 85 ALA A C 1
ATOM 617 O O . ALA A 1 85 ? -8.674 -1.954 -8.183 1.00 97.38 85 ALA A O 1
ATOM 618 N N . CYS A 1 86 ? -7.576 -1.477 -6.283 1.00 97.19 86 CYS A N 1
ATOM 619 C CA . CYS A 1 86 ? -8.462 -2.218 -5.401 1.00 97.19 86 CYS A CA 1
ATOM 620 C C . CYS A 1 86 ? -8.640 -1.455 -4.090 1.00 97.19 86 CYS A C 1
ATOM 622 O O . CYS A 1 86 ? -7.710 -0.816 -3.602 1.00 97.19 86 CYS A O 1
ATOM 624 N N . THR A 1 87 ? -9.835 -1.539 -3.520 1.00 97.62 87 THR A N 1
ATOM 625 C CA . THR A 1 87 ? -10.151 -1.027 -2.191 1.00 97.62 87 THR A CA 1
ATOM 626 C C . THR A 1 87 ? -10.524 -2.217 -1.320 1.00 97.62 87 THR A C 1
ATOM 628 O O . THR A 1 87 ? -11.376 -3.010 -1.713 1.00 97.62 87 THR A O 1
ATOM 631 N N . ILE A 1 88 ? -9.893 -2.350 -0.154 1.00 96.94 88 ILE A N 1
ATOM 632 C CA . ILE A 1 88 ? -10.149 -3.448 0.782 1.00 96.94 88 ILE A CA 1
ATOM 633 C C . ILE A 1 88 ? -10.309 -2.883 2.187 1.00 96.94 88 ILE A C 1
ATOM 635 O O . ILE A 1 88 ? -9.459 -2.131 2.653 1.00 96.94 88 ILE A O 1
ATOM 639 N N . LYS A 1 89 ? -11.365 -3.302 2.888 1.00 97.25 89 LYS A N 1
ATOM 640 C CA . LYS A 1 89 ? -11.440 -3.152 4.342 1.00 97.25 89 LYS A CA 1
ATOM 641 C C . LYS A 1 89 ? -10.684 -4.310 4.984 1.00 97.25 89 LYS A C 1
ATOM 643 O O . LYS A 1 89 ? -11.090 -5.464 4.852 1.00 97.25 89 LYS A O 1
ATOM 648 N N . TRP A 1 90 ? -9.556 -4.016 5.615 1.00 97.31 90 TRP A N 1
ATOM 649 C CA . TRP A 1 90 ? -8.690 -5.026 6.207 1.00 97.31 90 TRP A CA 1
ATOM 650 C C . TRP A 1 90 ? -9.377 -5.675 7.409 1.00 97.31 90 TRP A C 1
ATOM 652 O O . TRP A 1 90 ? -9.864 -4.980 8.294 1.00 97.31 90 TRP A O 1
ATOM 662 N N . SER A 1 91 ? -9.435 -7.005 7.453 1.00 93.25 91 SER A N 1
ATOM 663 C CA . SER A 1 91 ? -10.176 -7.746 8.486 1.00 93.25 91 SER A CA 1
ATOM 664 C C . SER A 1 91 ? -9.324 -8.752 9.257 1.00 93.25 91 SER A C 1
ATOM 666 O O . SER A 1 91 ? -9.868 -9.512 10.051 1.00 93.25 91 SER A O 1
ATOM 668 N N . LYS A 1 92 ? -8.020 -8.824 8.974 1.00 80.12 92 LYS A N 1
ATOM 669 C CA . LYS A 1 92 ? -7.124 -9.819 9.564 1.00 80.12 92 LYS A CA 1
ATOM 670 C C . LYS A 1 92 ? -6.336 -9.210 10.721 1.00 80.12 92 LYS A C 1
ATOM 672 O O . LYS A 1 92 ? -5.776 -8.123 10.561 1.00 80.12 92 LYS A O 1
ATOM 677 N N . ASP A 1 93 ? -6.281 -9.947 11.824 1.00 70.88 93 ASP A N 1
ATOM 678 C CA . ASP A 1 93 ? -5.493 -9.618 13.016 1.00 70.88 93 ASP A CA 1
ATOM 679 C C . ASP A 1 93 ? -3.970 -9.725 12.782 1.00 70.88 93 ASP A C 1
ATOM 681 O O . ASP A 1 93 ? -3.506 -10.567 11.962 1.00 70.88 93 ASP A O 1
#

Solvent-accessible surface area (backbone atoms only — not comparable to full-atom values): 5508 Å² total; per-residue (Å²): 84,75,95,71,75,50,63,56,85,67,50,57,34,34,39,47,48,38,75,47,70,72,57,52,59,55,52,40,72,73,46,90,42,67,61,88,32,51,56,82,52,42,92,81,67,43,62,50,68,89,50,26,41,58,54,47,50,51,51,35,40,75,72,62,74,50,52,57,75,38,30,37,38,36,39,43,72,51,88,86,86,43,74,50,73,50,77,46,72,38,77,60,130

Foldseek 3Di:
DVVVVDDQVQAQAEQEQQADPVVLVVVLVVHPHDSVRYFADCVPVNGPDPCRSVVSVVVCVVVVVDDAQHKYKYWYADPVRDIDIDIDRHHDD

Mean predicted aligned error: 2.42 Å

Sequence (93 aa):
MEAANISAEEVDYVLPHQANLRILDAASKKLPIPAEKFLNNIRGTGNTSAASIAILLDEARKSGTIKAGQLLVMSAFGAGLTTGACTIKWSKD

pLDDT: mean 96.35, std 3.59, range [70.88, 98.69]

Secondary structure (DSSP, 8-state):
-GGGT--STT--EEEE--S-HHHHHHHHTTSSS-GGGB---HHHH---GGGHHHHHHHHHHHTTSS-TT-EEEEEEEETTTEEEEEEEE----